Protein AF-A0A915KLM5-F1 (afdb_monomer)

Secondary structure (DSSP, 8-state):
----TT------------TT-GGGGS-----TTPPPPPPGGGEEEEEE-S---HHHHHHHHHHHHHHHHHSS-EEEE-----GGGGG--SSS-PPPEEEE---SS--EE-SS--SSS-EEEE--TTT--SHHHHHHHHHHHTT---GGGSTTGGGT--

Solvent-accessible surface area (backbone atoms only — not comparable to full-atom values): 9909 Å² total; per-residue (Å²): 138,77,84,74,91,73,81,69,74,72,86,76,77,79,76,84,82,61,100,77,57,81,78,74,68,62,76,83,67,75,60,86,93,61,81,48,42,68,50,67,91,38,46,42,41,29,35,70,80,52,95,68,57,66,66,40,56,53,29,49,51,51,41,50,48,54,42,45,74,76,44,81,45,43,81,40,85,42,77,86,67,73,72,75,65,78,70,58,86,66,97,77,63,83,79,42,37,40,34,34,61,85,37,93,87,50,69,50,47,34,57,12,44,49,89,84,65,76,28,42,37,28,45,29,52,93,85,43,42,49,51,68,51,46,42,52,44,50,40,17,40,65,34,47,74,64,75,83,71,43,95,67,32,79,82,80,54,133

Foldseek 3Di:
DDDDPPPPDDPPPDDPPDPPDPVVPPPPPDPPPDQADAFPQLEAEEEEPDDDPPLLVVLLVVLQVVCVVPHVHHYHYDYDDPDCSVPPPPPPDQAHEYEEQPDQPDWDFAQHGDPPDHGYTHDDCVVQRHNVSSNVRVNSHRRDDDPCVDPCNVVPDD

Radius of gyration: 18.43 Å; Cα contacts (8 Å, |Δi|>4): 191; chains: 1; bounding box: 35×61×53 Å

InterPro domains:
  IPR001506 Peptidase M12A [PF01400] (34-158)
  IPR001506 Peptidase M12A [PR00480] (60-78)
  IPR001506 Peptidase M12A [PR00480] (128-146)
  IPR001506 Peptidase M12A [PR00480] (147-158)
  IPR001506 Peptidase M12A [PS51864] (33-158)
  IPR006026 Peptidase, metallopeptidase [SM00235] (35-158)
  IPR024079 Metallopeptidase, catalytic domain superfamily [G3DSA:3.40.390.10] (31-158)

pLDDT: mean 76.44, std 24.42, range [31.16, 98.62]

Sequence (158 aa):
MTEDPNEKLSPTTRVFKKATDPLIFQDHYSKPNKRADPWPANLIPFSILDDFPEKFKQNLSKCFQVFEEKTCVRFRYMPDLEGEDLEIATDNIIKPLIITRRRPFNNYASIGYDHQGGNWLEINEKVCIDEKCIMHMLMHTLGFDHEHVRPDRDKYIN

Structure (mmCIF, N/CA/C/O backbone):
data_AF-A0A915KLM5-F1
#
_entry.id   AF-A0A915KLM5-F1
#
loop_
_atom_site.group_PDB
_atom_site.id
_atom_site.type_symbol
_atom_site.label_atom_id
_atom_site.label_alt_id
_atom_site.label_comp_id
_atom_site.label_asym_id
_atom_site.label_entity_id
_atom_site.label_seq_id
_atom_site.pdbx_PDB_ins_code
_atom_site.Cartn_x
_atom_site.Cartn_y
_atom_site.Cartn_z
_atom_site.occupancy
_atom_site.B_iso_or_equiv
_atom_site.auth_seq_id
_atom_site.auth_comp_id
_atom_site.auth_asym_id
_atom_site.auth_atom_id
_atom_site.pdbx_PDB_model_num
ATOM 1 N N . MET A 1 1 ? 11.587 -45.389 31.857 1.00 38.47 1 MET A N 1
ATOM 2 C CA . MET A 1 1 ? 10.112 -45.493 31.902 1.00 38.47 1 MET A CA 1
ATOM 3 C C . MET A 1 1 ? 9.671 -44.716 33.128 1.00 38.47 1 MET A C 1
ATOM 5 O O . MET A 1 1 ? 10.054 -45.116 34.212 1.00 38.47 1 MET A O 1
ATOM 9 N N . THR A 1 2 ? 9.007 -43.574 33.029 1.00 34.72 2 THR A N 1
ATOM 10 C CA . THR A 1 2 ? 8.203 -43.031 31.924 1.00 34.72 2 THR A CA 1
ATOM 11 C C . THR A 1 2 ? 8.295 -41.505 31.949 1.00 34.72 2 THR A C 1
ATOM 13 O O . THR A 1 2 ? 7.942 -40.901 32.957 1.00 34.72 2 THR A O 1
ATOM 16 N N . GLU A 1 3 ? 8.774 -40.900 30.863 1.00 33.66 3 GLU A N 1
ATOM 17 C CA . GLU A 1 3 ? 8.487 -39.491 30.581 1.00 33.66 3 GLU A CA 1
ATOM 18 C C . GLU A 1 3 ? 6.990 -39.380 30.260 1.00 33.66 3 GLU A C 1
ATOM 20 O O . GLU A 1 3 ? 6.439 -40.232 29.556 1.00 33.66 3 GLU A O 1
ATOM 25 N N . ASP A 1 4 ? 6.332 -38.387 30.851 1.00 34.22 4 ASP A N 1
ATOM 26 C CA . ASP A 1 4 ? 4.918 -38.087 30.638 1.00 34.22 4 ASP A CA 1
ATOM 27 C C . ASP A 1 4 ? 4.722 -37.530 29.210 1.00 34.22 4 ASP A C 1
ATOM 29 O O . ASP A 1 4 ? 5.305 -36.495 28.881 1.00 34.22 4 ASP A O 1
ATOM 33 N N . PRO A 1 5 ? 3.929 -38.175 28.331 1.00 32.81 5 PRO A N 1
ATOM 34 C CA . PRO A 1 5 ? 3.763 -37.738 26.944 1.00 32.81 5 PRO A CA 1
ATOM 35 C C . PRO A 1 5 ? 2.915 -36.469 26.758 1.00 32.81 5 PRO A C 1
ATOM 37 O O . PRO A 1 5 ? 2.689 -36.071 25.612 1.00 32.81 5 PRO A O 1
ATOM 40 N N . ASN A 1 6 ? 2.402 -35.854 27.831 1.00 35.75 6 ASN A N 1
ATOM 41 C CA . ASN A 1 6 ? 1.427 -34.763 27.739 1.00 35.75 6 ASN A CA 1
ATOM 42 C C . ASN A 1 6 ? 1.928 -33.374 28.154 1.00 35.75 6 ASN A C 1
ATOM 44 O O . ASN A 1 6 ? 1.123 -32.445 28.209 1.00 35.75 6 ASN A O 1
ATOM 48 N N . GLU A 1 7 ? 3.236 -33.152 28.295 1.00 33.09 7 GLU A N 1
ATOM 49 C CA . GLU A 1 7 ? 3.792 -31.788 28.335 1.00 33.09 7 GLU A CA 1
ATOM 50 C C . GLU A 1 7 ? 3.879 -31.179 26.917 1.00 33.09 7 GLU A C 1
ATOM 52 O O . GLU A 1 7 ? 4.901 -30.666 26.461 1.00 33.09 7 GLU A O 1
ATOM 57 N N . LYS A 1 8 ? 2.773 -31.242 26.164 1.00 31.86 8 LYS A N 1
ATOM 58 C CA . LYS A 1 8 ? 2.577 -30.384 24.996 1.00 31.86 8 LYS A CA 1
ATOM 59 C C . LYS A 1 8 ? 2.203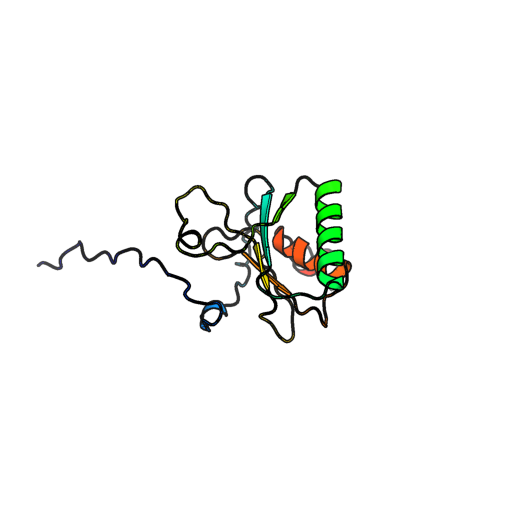 -29.007 25.516 1.00 31.86 8 LYS A C 1
ATOM 61 O O . LYS A 1 8 ? 1.038 -28.725 25.784 1.00 31.86 8 LYS A O 1
ATOM 66 N N . LEU A 1 9 ? 3.247 -28.195 25.668 1.00 31.56 9 LEU A N 1
ATOM 67 C CA . LEU A 1 9 ? 3.227 -26.738 25.719 1.00 31.56 9 LEU A CA 1
ATOM 68 C C . LEU A 1 9 ? 1.963 -26.186 25.051 1.00 31.56 9 LEU A C 1
ATOM 70 O O . LEU A 1 9 ? 1.728 -26.381 23.855 1.00 31.56 9 LEU A O 1
ATOM 74 N N . SER A 1 10 ? 1.151 -25.524 25.870 1.00 31.16 10 SER A N 1
ATOM 75 C CA . SER A 1 10 ? -0.006 -24.750 25.449 1.00 31.16 10 SER A CA 1
ATOM 76 C C . SER A 1 10 ? 0.373 -23.812 24.296 1.00 31.16 10 SER A C 1
ATOM 78 O O . SER A 1 10 ? 1.505 -23.312 24.256 1.00 31.16 10 SER A O 1
ATOM 80 N N . PRO A 1 11 ? -0.543 -23.538 23.347 1.00 33.81 11 PRO A N 1
ATOM 81 C CA . PRO A 1 11 ? -0.302 -22.497 22.369 1.00 33.81 11 PRO A CA 1
ATOM 82 C C . PRO A 1 11 ? -0.235 -21.197 23.161 1.00 33.81 11 PRO A C 1
ATOM 84 O O . PRO A 1 11 ? -1.231 -20.715 23.693 1.00 33.81 11 PRO A O 1
ATOM 87 N N . THR A 1 12 ? 0.976 -20.682 23.327 1.00 31.31 12 THR A N 1
ATOM 88 C CA . THR A 1 12 ? 1.208 -19.390 23.950 1.00 31.31 12 THR A CA 1
ATOM 89 C C . THR A 1 12 ? 0.617 -18.356 23.009 1.00 31.31 12 THR A C 1
ATOM 91 O O . THR A 1 12 ? 1.237 -17.960 22.023 1.00 31.31 12 THR A O 1
ATOM 94 N N . THR A 1 13 ? -0.619 -17.954 23.295 1.00 31.52 13 THR A N 1
ATOM 95 C CA . THR A 1 13 ? -1.246 -16.774 22.719 1.00 31.52 13 THR A CA 1
ATOM 96 C C . THR A 1 13 ? -0.297 -15.603 22.945 1.00 31.52 13 THR A C 1
ATOM 98 O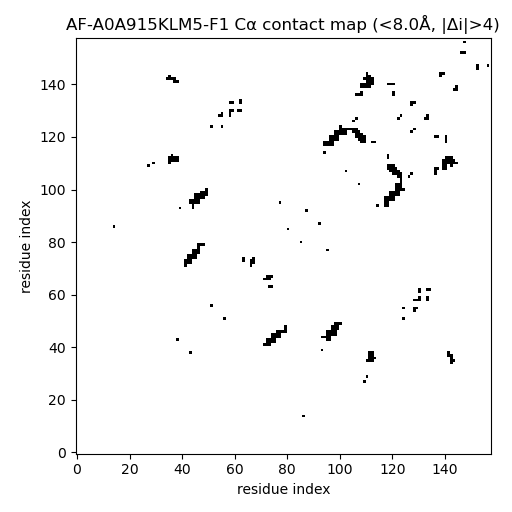 O . THR A 1 13 ? -0.085 -15.151 24.073 1.00 31.52 13 THR A O 1
ATOM 101 N N . ARG A 1 14 ? 0.376 -15.166 21.877 1.00 35.16 14 ARG A N 1
ATOM 102 C CA . ARG A 1 14 ? 1.249 -13.994 21.922 1.00 35.16 14 ARG A CA 1
ATOM 103 C C . ARG A 1 14 ? 0.363 -12.762 21.952 1.00 35.16 14 ARG A C 1
ATOM 105 O O . ARG A 1 14 ? -0.098 -12.291 20.919 1.00 35.16 14 ARG A O 1
ATOM 112 N N . VAL A 1 15 ? 0.162 -12.230 23.149 1.00 32.91 15 VAL A N 1
ATOM 113 C CA . VAL A 1 15 ? -0.433 -10.909 23.324 1.00 32.91 15 VAL A CA 1
ATOM 114 C C . VAL A 1 15 ? 0.597 -9.871 22.874 1.00 32.91 15 VAL A C 1
ATOM 116 O O . VAL A 1 15 ? 1.601 -9.651 23.555 1.00 32.91 15 VAL A O 1
ATOM 119 N N . PHE A 1 16 ? 0.368 -9.224 21.729 1.00 36.12 16 PHE A N 1
ATOM 120 C CA . PHE A 1 16 ? 1.202 -8.118 21.252 1.00 36.12 16 PHE A CA 1
ATOM 121 C C . PHE A 1 16 ? 0.913 -6.857 22.077 1.00 36.12 16 PHE A C 1
ATOM 123 O O . PHE A 1 16 ? 0.198 -5.947 21.661 1.00 36.12 16 PHE A O 1
ATOM 130 N N . LYS A 1 17 ? 1.466 -6.798 23.292 1.00 31.75 17 LYS A N 1
ATOM 131 C CA . LYS A 1 17 ? 1.411 -5.598 24.130 1.00 31.75 17 LYS A CA 1
ATOM 132 C C . LYS A 1 17 ? 2.426 -4.581 23.609 1.00 31.75 17 LYS A C 1
ATOM 134 O O . LYS A 1 17 ? 3.576 -4.571 24.028 1.00 31.75 17 LYS A O 1
ATOM 139 N N . LYS A 1 18 ? 1.925 -3.684 22.756 1.00 35.09 18 LYS A N 1
ATOM 140 C CA . LYS A 1 18 ? 2.566 -2.475 22.209 1.00 35.09 18 LYS A CA 1
ATOM 141 C C . LYS A 1 18 ? 3.534 -2.690 21.040 1.00 35.09 18 LYS A C 1
ATOM 143 O O . LYS A 1 18 ? 4.385 -3.567 21.023 1.00 35.09 18 LYS A O 1
ATOM 148 N N . ALA A 1 19 ? 3.418 -1.756 20.099 1.00 42.88 19 ALA A N 1
ATOM 149 C CA . ALA A 1 19 ? 4.196 -1.518 18.883 1.00 42.88 19 ALA A CA 1
ATOM 150 C C . ALA A 1 19 ? 5.732 -1.432 19.027 1.00 42.88 19 ALA A C 1
ATOM 152 O O . ALA A 1 19 ? 6.416 -1.162 18.044 1.00 42.88 19 ALA A O 1
ATOM 153 N N . THR A 1 20 ? 6.268 -1.588 20.236 1.00 39.38 20 THR A N 1
ATOM 154 C CA . THR A 1 20 ? 7.658 -1.282 20.595 1.00 39.38 20 THR A CA 1
ATOM 155 C C . THR A 1 20 ? 8.525 -2.525 20.787 1.00 39.38 20 THR A C 1
ATOM 157 O O . THR A 1 20 ? 9.644 -2.393 21.270 1.00 39.38 20 THR A O 1
ATOM 160 N N . ASP A 1 21 ? 8.029 -3.723 20.465 1.00 35.41 21 ASP A N 1
ATOM 161 C CA . ASP A 1 21 ? 8.809 -4.955 20.611 1.00 35.41 21 ASP A CA 1
ATOM 162 C C . ASP A 1 21 ? 9.885 -5.060 19.503 1.00 35.41 21 ASP A C 1
ATOM 164 O O . ASP A 1 21 ? 9.539 -5.158 18.318 1.00 35.41 21 ASP A O 1
ATOM 168 N N . PRO A 1 22 ? 11.188 -5.054 19.852 1.00 37.59 22 PRO A N 1
ATOM 169 C CA . PRO A 1 22 ? 12.288 -5.167 18.895 1.00 37.59 22 PRO A CA 1
ATOM 170 C C . PRO A 1 22 ? 12.353 -6.525 18.168 1.00 37.59 22 PRO A C 1
ATOM 172 O O . PRO A 1 22 ? 13.186 -6.701 17.281 1.00 37.59 22 PRO A O 1
ATOM 175 N N . LEU A 1 23 ? 11.478 -7.484 18.484 1.00 39.66 23 LEU A N 1
ATOM 176 C CA . LEU A 1 23 ? 11.382 -8.767 17.779 1.00 39.66 23 LEU A CA 1
ATOM 177 C C . LEU A 1 23 ? 10.449 -8.754 16.550 1.00 39.66 23 LEU A C 1
ATOM 179 O O . LEU A 1 23 ? 10.388 -9.757 15.843 1.00 39.66 23 LEU A O 1
ATOM 183 N N . ILE A 1 24 ? 9.778 -7.635 16.236 1.00 44.56 24 ILE A N 1
ATOM 184 C CA . ILE A 1 24 ? 9.029 -7.459 14.965 1.00 44.56 24 ILE A CA 1
ATOM 185 C C . ILE A 1 24 ? 9.987 -7.202 13.775 1.00 44.56 24 ILE A C 1
ATOM 187 O O . ILE A 1 24 ? 9.584 -7.228 12.619 1.00 44.56 24 ILE A O 1
ATOM 191 N N . PHE A 1 25 ? 11.286 -7.012 14.035 1.00 39.56 25 PHE A N 1
ATOM 192 C CA . PHE A 1 25 ? 12.312 -6.737 13.021 1.00 39.56 25 PHE A CA 1
ATOM 193 C C . PHE A 1 25 ? 12.952 -7.985 12.400 1.00 39.56 25 PHE A C 1
ATOM 195 O O . PHE A 1 25 ? 14.022 -7.884 11.800 1.00 39.56 25 PHE A O 1
ATOM 202 N N . GLN A 1 26 ? 12.332 -9.165 12.507 1.00 38.28 26 GLN A N 1
ATOM 203 C CA . GLN A 1 26 ? 12.674 -10.199 11.536 1.00 38.28 26 GLN A CA 1
ATOM 204 C C . GLN A 1 26 ? 12.143 -9.721 10.196 1.00 38.28 26 GLN A C 1
ATOM 206 O O . GLN A 1 26 ? 10.936 -9.718 9.975 1.00 38.28 26 GLN A O 1
ATOM 211 N N . ASP A 1 27 ? 13.062 -9.266 9.343 1.00 39.66 27 ASP A N 1
ATOM 212 C CA . ASP A 1 27 ? 12.818 -9.070 7.927 1.00 39.66 27 ASP A CA 1
ATOM 213 C C . ASP A 1 27 ? 11.931 -10.224 7.457 1.00 39.66 27 ASP A C 1
ATOM 215 O O . ASP A 1 27 ? 12.355 -11.385 7.432 1.00 39.66 27 ASP A O 1
ATOM 219 N N . HIS A 1 28 ? 10.674 -9.917 7.140 1.00 45.28 28 HIS A N 1
ATOM 220 C CA . HIS A 1 28 ? 9.790 -10.842 6.455 1.00 45.28 28 HIS A CA 1
ATOM 221 C C . HIS A 1 28 ? 10.312 -10.940 5.019 1.00 45.28 28 HIS A C 1
ATOM 223 O O . HIS A 1 28 ? 9.691 -10.461 4.074 1.00 45.28 28 HIS A O 1
ATOM 229 N N . TYR A 1 29 ? 11.515 -11.501 4.864 1.00 43.06 29 TYR A N 1
ATOM 230 C CA . TYR A 1 29 ? 12.055 -11.889 3.582 1.00 43.06 29 TYR A CA 1
ATOM 231 C C . TYR A 1 29 ? 11.009 -12.800 2.963 1.00 43.06 29 TYR A C 1
ATOM 233 O O . TYR A 1 29 ? 10.647 -13.841 3.526 1.00 43.06 29 TYR A O 1
ATOM 241 N N . SER A 1 30 ? 10.499 -12.364 1.816 1.00 44.72 30 SER A N 1
ATOM 242 C CA . SER A 1 30 ? 9.737 -13.184 0.895 1.00 44.72 30 SER A CA 1
ATOM 243 C C . SER A 1 30 ? 10.412 -14.549 0.840 1.00 44.72 30 SER A C 1
ATOM 245 O O . SER A 1 30 ? 11.591 -14.660 0.499 1.00 44.72 30 SER A O 1
ATOM 247 N N . LYS A 1 31 ? 9.694 -15.603 1.249 1.00 46.66 31 LYS A N 1
ATOM 248 C CA . LYS A 1 31 ? 10.204 -16.967 1.107 1.00 46.66 31 LYS A CA 1
ATOM 249 C C . LYS A 1 31 ? 10.502 -17.154 -0.383 1.00 46.66 31 LYS A C 1
ATOM 251 O O . LYS A 1 31 ? 9.551 -17.072 -1.169 1.00 46.66 31 LYS A O 1
ATOM 256 N N . PRO A 1 32 ? 11.766 -17.364 -0.795 1.00 45.47 32 PRO A N 1
ATOM 257 C CA . PRO A 1 32 ? 12.080 -17.477 -2.207 1.00 45.47 32 PRO A CA 1
ATOM 258 C C . PRO A 1 32 ? 11.228 -18.604 -2.799 1.00 45.47 32 PRO A C 1
ATOM 260 O O . PRO A 1 32 ? 11.158 -19.700 -2.242 1.00 45.47 32 PRO A O 1
ATOM 263 N N . ASN A 1 33 ? 10.546 -18.300 -3.905 1.00 51.19 33 ASN A N 1
ATOM 264 C CA . ASN A 1 33 ? 9.685 -19.203 -4.677 1.00 51.19 33 ASN A CA 1
ATOM 265 C C . ASN A 1 33 ? 8.291 -19.535 -4.113 1.00 51.19 33 ASN A C 1
ATOM 267 O O . ASN A 1 33 ? 7.643 -20.435 -4.651 1.00 51.19 33 ASN A O 1
ATOM 271 N N . LYS A 1 34 ? 7.767 -18.818 -3.107 1.00 63.25 34 LYS A N 1
ATOM 272 C CA . LYS A 1 34 ? 6.333 -18.915 -2.774 1.00 63.25 34 LYS A CA 1
ATOM 273 C C . LYS A 1 34 ? 5.581 -17.694 -3.307 1.00 63.25 34 LYS A C 1
ATOM 275 O O . LYS A 1 34 ? 5.907 -16.564 -2.962 1.00 63.25 34 LYS A O 1
ATOM 280 N N . ARG A 1 35 ? 4.556 -17.931 -4.134 1.00 73.06 35 ARG A N 1
ATOM 281 C CA . ARG A 1 35 ? 3.587 -16.895 -4.519 1.00 73.06 35 ARG A CA 1
ATOM 282 C C . ARG A 1 35 ? 2.942 -16.334 -3.250 1.00 73.06 35 ARG A C 1
ATOM 284 O O . ARG A 1 35 ? 2.554 -17.113 -2.379 1.00 73.06 35 ARG A O 1
ATOM 291 N N . ALA A 1 36 ? 2.846 -15.012 -3.163 1.00 85.00 36 ALA A N 1
ATOM 292 C CA . ALA A 1 36 ? 2.140 -14.351 -2.077 1.00 85.00 36 ALA A CA 1
ATOM 293 C C . ALA A 1 36 ? 0.670 -14.790 -2.042 1.00 85.00 36 ALA A C 1
ATOM 295 O O . ALA A 1 36 ? 0.040 -14.955 -3.094 1.00 85.00 36 ALA A O 1
ATOM 296 N N . ASP A 1 37 ? 0.141 -15.000 -0.839 1.00 90.69 37 ASP A N 1
ATOM 297 C CA . ASP A 1 37 ? -1.252 -15.393 -0.668 1.00 90.69 37 ASP A CA 1
ATOM 298 C C . ASP A 1 37 ? -2.151 -14.157 -0.914 1.00 90.69 37 ASP A C 1
ATOM 300 O O . ASP A 1 37 ? -1.820 -13.049 -0.477 1.00 90.69 37 ASP A O 1
ATOM 304 N N . PRO A 1 38 ? -3.253 -14.286 -1.676 1.00 92.44 38 PRO A N 1
ATOM 305 C CA . PRO A 1 38 ? -4.139 -13.164 -1.962 1.00 92.44 38 PRO A CA 1
ATOM 306 C C . PRO A 1 38 ? -4.986 -12.788 -0.740 1.00 92.44 38 PRO A C 1
ATOM 308 O O . PRO A 1 38 ? -5.306 -13.630 0.099 1.00 92.44 38 PRO A O 1
ATOM 311 N N . TRP A 1 39 ? -5.426 -11.531 -0.685 1.00 93.62 39 TRP A N 1
ATOM 312 C CA . TRP A 1 39 ? -6.352 -11.066 0.348 1.00 93.62 39 TRP A CA 1
ATOM 313 C C . TRP A 1 39 ? -7.717 -11.765 0.243 1.00 93.62 39 TRP A C 1
ATOM 315 O O . TRP A 1 39 ? -8.307 -11.786 -0.847 1.00 93.62 39 TRP A O 1
ATOM 325 N N . PRO A 1 40 ? -8.261 -12.310 1.350 1.00 90.50 40 PRO A N 1
ATOM 326 C CA . PRO A 1 40 ? -9.565 -12.960 1.336 1.00 90.50 40 PRO A CA 1
ATOM 327 C C . PRO A 1 40 ? -10.669 -12.020 0.835 1.00 90.50 40 PRO A C 1
ATOM 329 O O . PRO A 1 40 ? -10.731 -10.850 1.207 1.00 90.50 40 PRO A O 1
ATOM 332 N N . ALA A 1 41 ? -11.544 -12.539 -0.033 1.00 89.25 41 ALA A N 1
ATOM 333 C CA . ALA A 1 41 ? -12.656 -11.798 -0.640 1.00 89.25 41 ALA A CA 1
ATOM 334 C C . ALA A 1 41 ? -12.260 -10.494 -1.373 1.00 89.25 41 ALA A C 1
ATOM 336 O O . ALA A 1 41 ? -13.112 -9.632 -1.589 1.00 89.25 41 ALA A O 1
ATOM 337 N N . ASN A 1 42 ? -10.987 -10.345 -1.768 1.00 93.25 42 ASN A N 1
ATOM 338 C CA . ASN A 1 42 ? -10.425 -9.110 -2.330 1.00 93.25 42 ASN A CA 1
ATOM 339 C C . ASN A 1 42 ? -10.615 -7.886 -1.411 1.00 93.25 42 ASN A C 1
ATOM 341 O O . ASN A 1 42 ? -10.640 -6.748 -1.882 1.00 93.25 42 ASN A O 1
ATOM 345 N N . LEU A 1 43 ? -10.778 -8.119 -0.107 1.00 92.44 43 LEU A N 1
ATOM 346 C CA . LEU A 1 43 ? -11.034 -7.095 0.892 1.00 92.44 43 LEU A CA 1
ATOM 347 C C . LEU A 1 43 ? -9.770 -6.847 1.712 1.00 92.44 43 LEU A C 1
ATOM 349 O O . LEU A 1 43 ? -9.180 -7.776 2.255 1.00 92.44 43 LEU A O 1
ATOM 353 N N . ILE A 1 44 ? -9.410 -5.574 1.843 1.00 95.00 44 ILE A N 1
ATOM 354 C CA . ILE A 1 44 ? -8.305 -5.099 2.671 1.00 95.00 44 ILE A CA 1
ATOM 355 C C . ILE A 1 44 ? -8.899 -4.204 3.758 1.00 95.00 44 ILE A C 1
ATOM 357 O O . ILE A 1 44 ? -9.098 -3.001 3.543 1.00 95.00 44 ILE A O 1
ATOM 361 N N . PRO A 1 45 ? -9.229 -4.774 4.926 1.00 93.00 45 PRO A N 1
ATOM 362 C CA . PRO A 1 45 ? -9.478 -3.977 6.112 1.00 93.00 45 PRO A CA 1
ATOM 363 C C . PRO A 1 45 ? -8.182 -3.250 6.489 1.00 93.00 45 PRO A C 1
ATOM 365 O O . PRO A 1 45 ? -7.117 -3.863 6.442 1.00 93.00 45 PRO A O 1
ATOM 368 N N . PHE A 1 46 ? -8.233 -1.968 6.845 1.00 93.44 46 PHE A N 1
ATOM 369 C CA . PHE A 1 46 ? -7.030 -1.219 7.213 1.00 93.44 46 PHE A CA 1
ATOM 370 C C . PHE A 1 46 ? -7.247 -0.271 8.390 1.00 93.44 46 PHE A C 1
ATOM 372 O O . P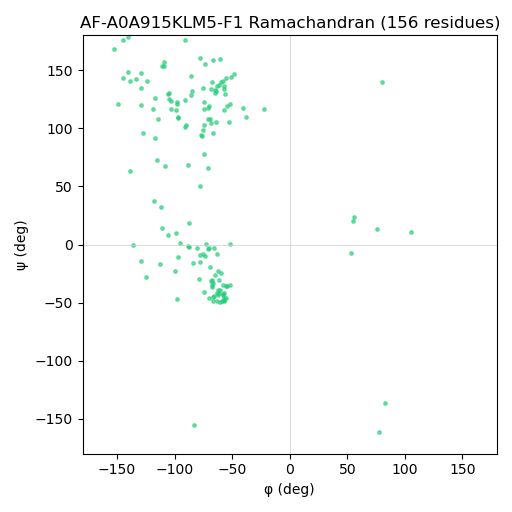HE A 1 46 ? -8.315 0.322 8.524 1.00 93.44 46 PHE A O 1
ATOM 379 N N . SER A 1 47 ? -6.193 -0.070 9.175 1.00 90.88 47 SER A N 1
ATOM 380 C CA . SER A 1 47 ? -6.136 0.900 10.275 1.00 90.88 47 SER A CA 1
ATOM 381 C C . SER A 1 47 ? -4.878 1.757 10.137 1.00 90.88 47 SER A C 1
ATOM 383 O O . SER A 1 47 ? -3.856 1.289 9.629 1.00 90.88 47 SER A O 1
ATOM 385 N N . ILE A 1 48 ? -4.942 3.019 10.563 1.00 90.69 48 ILE A N 1
ATOM 386 C CA . ILE A 1 48 ? -3.817 3.961 10.507 1.00 90.69 48 ILE A CA 1
ATOM 387 C C . ILE A 1 48 ? -3.422 4.294 11.944 1.00 90.69 48 ILE A C 1
ATOM 389 O O . ILE A 1 48 ? -4.158 5.007 12.614 1.00 90.69 48 ILE A O 1
ATOM 393 N N . LEU A 1 49 ? -2.274 3.791 12.405 1.00 88.19 49 LEU A N 1
ATOM 394 C CA . LEU A 1 49 ? -1.863 3.935 13.811 1.00 88.19 49 LEU A CA 1
ATOM 395 C C . LEU A 1 49 ? -1.276 5.303 14.149 1.00 88.19 49 LEU A C 1
ATOM 397 O O . LEU A 1 49 ? -1.326 5.732 15.297 1.00 88.19 49 LEU A O 1
ATOM 401 N N . ASP A 1 50 ? -0.654 5.954 13.172 1.00 88.50 50 ASP A N 1
ATOM 402 C CA . ASP A 1 50 ? 0.047 7.214 13.389 1.00 88.50 50 ASP A CA 1
ATOM 403 C C . ASP A 1 50 ? -0.700 8.374 12.749 1.00 88.50 50 ASP A C 1
ATOM 405 O O . ASP A 1 50 ? -1.372 8.228 11.725 1.00 88.50 50 ASP A O 1
ATOM 409 N N . ASP A 1 51 ? -0.507 9.573 13.289 1.00 90.38 51 ASP A N 1
ATOM 410 C CA . ASP A 1 51 ? -1.032 10.762 12.639 1.00 90.38 51 ASP A CA 1
ATOM 411 C C . ASP A 1 51 ? -0.191 11.128 11.408 1.00 90.38 51 ASP A C 1
ATOM 413 O O . ASP A 1 51 ? 0.920 11.657 11.504 1.00 90.38 51 ASP A O 1
ATOM 417 N N . PHE A 1 52 ? -0.725 10.813 10.226 1.00 92.81 52 PHE A N 1
ATOM 418 C CA . PHE A 1 52 ? -0.149 11.225 8.950 1.00 92.81 52 PHE A CA 1
ATOM 419 C C . PHE A 1 52 ? -0.603 12.627 8.511 1.00 92.81 52 PHE A C 1
ATOM 421 O O . PHE A 1 52 ? -1.776 12.963 8.683 1.00 92.81 52 PHE A O 1
ATOM 428 N N . PRO A 1 53 ? 0.265 13.421 7.843 1.00 94.69 53 PRO A N 1
ATOM 429 C CA . PRO A 1 53 ? -0.128 14.654 7.191 1.00 94.69 53 PRO A CA 1
ATOM 430 C C . PRO A 1 53 ? -1.322 14.443 6.278 1.00 94.69 53 PRO A C 1
ATOM 432 O O . PRO A 1 53 ? -1.413 13.449 5.555 1.00 94.69 53 PRO A O 1
ATOM 435 N N . GLU A 1 54 ? -2.183 15.449 6.235 1.00 95.88 54 GLU A N 1
ATOM 436 C CA . GLU A 1 54 ? -3.391 15.426 5.418 1.00 95.88 54 GLU A CA 1
ATOM 437 C C . GLU A 1 54 ? -3.087 15.137 3.942 1.00 95.88 54 GLU A C 1
ATOM 439 O O . GLU A 1 54 ? -3.783 14.371 3.283 1.00 95.88 54 GLU A O 1
ATOM 444 N N . LYS A 1 55 ? -1.960 15.651 3.436 1.00 96.38 55 LYS A N 1
ATOM 445 C CA . LYS A 1 55 ? -1.508 15.375 2.070 1.00 96.38 55 LYS A CA 1
ATOM 446 C C . LYS A 1 55 ? -1.259 13.883 1.807 1.00 96.38 55 LYS A C 1
ATOM 448 O O . LYS A 1 55 ? -1.595 13.400 0.727 1.00 96.38 55 LYS A O 1
ATOM 453 N N . PHE A 1 56 ? -0.698 13.156 2.775 1.00 96.00 56 PHE A N 1
ATOM 454 C CA . PHE A 1 56 ? -0.531 11.707 2.673 1.00 96.00 56 PHE A CA 1
ATOM 455 C C . PHE A 1 56 ? -1.893 11.008 2.680 1.00 96.00 56 PHE A C 1
ATOM 457 O O . PHE A 1 56 ? -2.160 10.213 1.785 1.00 96.00 56 PHE A O 1
ATOM 464 N N . LYS A 1 57 ? -2.779 11.349 3.628 1.00 95.94 57 LYS A N 1
ATOM 465 C CA . LYS A 1 57 ? -4.129 10.761 3.739 1.00 95.94 57 LYS A CA 1
ATOM 466 C C . LYS A 1 57 ? -4.939 10.956 2.447 1.00 95.94 57 LYS A C 1
ATOM 468 O O . LYS A 1 57 ? -5.560 10.015 1.955 1.00 95.94 57 LYS A O 1
ATOM 473 N N . GLN A 1 58 ? -4.854 12.139 1.837 1.00 98.06 58 GLN A N 1
ATOM 474 C CA . GLN A 1 58 ? -5.471 12.441 0.542 1.00 98.06 58 GLN A CA 1
ATOM 475 C C . GLN A 1 58 ? -4.905 11.585 -0.594 1.00 98.06 58 GLN A C 1
ATOM 477 O O . GLN A 1 58 ? -5.666 11.011 -1.370 1.00 98.06 58 GLN A O 1
ATOM 482 N N . ASN A 1 59 ? -3.578 11.490 -0.707 1.00 98.31 59 ASN A N 1
ATOM 483 C CA . ASN A 1 59 ? -2.946 10.699 -1.761 1.00 98.31 59 ASN A CA 1
ATOM 484 C C . ASN A 1 59 ? -3.206 9.191 -1.573 1.00 98.31 59 ASN A C 1
ATOM 486 O O . ASN A 1 59 ? -3.442 8.492 -2.556 1.00 98.31 59 ASN A O 1
ATOM 490 N N . LEU A 1 60 ? -3.243 8.704 -0.329 1.00 98.00 60 LEU A N 1
ATOM 491 C CA . LEU A 1 60 ? -3.629 7.333 0.007 1.00 98.00 60 LEU A CA 1
ATOM 492 C C . LEU A 1 60 ? -5.065 7.033 -0.435 1.00 98.00 60 LEU A C 1
ATOM 494 O O . LEU A 1 60 ? -5.294 6.054 -1.141 1.00 98.00 60 LEU A O 1
ATOM 498 N N . SER A 1 61 ? -6.011 7.914 -0.096 1.00 98.19 61 SER A N 1
ATOM 499 C CA . SER A 1 61 ? -7.414 7.793 -0.508 1.00 98.19 61 SER A CA 1
ATOM 500 C C . SER A 1 61 ? -7.567 7.738 -2.034 1.00 98.19 61 SER A C 1
ATOM 502 O O . SER A 1 61 ? -8.261 6.869 -2.559 1.00 98.19 61 SER A O 1
ATOM 504 N N . LYS A 1 62 ? -6.841 8.586 -2.773 1.00 98.56 62 LYS A N 1
ATOM 505 C CA . LYS A 1 62 ? -6.820 8.529 -4.245 1.00 98.56 62 LYS A CA 1
ATOM 506 C C . LYS A 1 62 ? -6.273 7.208 -4.780 1.00 98.56 62 LYS A C 1
ATOM 508 O O . LYS A 1 62 ? -6.818 6.667 -5.736 1.00 98.56 62 LYS A O 1
ATOM 513 N N . CYS A 1 63 ? -5.207 6.674 -4.183 1.00 98.56 63 CYS A N 1
ATOM 514 C CA . CYS A 1 63 ? -4.662 5.384 -4.605 1.00 98.56 63 CYS A CA 1
ATOM 515 C C . CYS A 1 63 ? -5.676 4.256 -4.378 1.00 98.56 63 CYS A C 1
ATOM 517 O O . CYS A 1 63 ? -5.862 3.428 -5.268 1.00 98.56 63 CYS A O 1
ATOM 519 N N . PHE A 1 64 ? -6.379 4.258 -3.239 1.00 98.56 64 PHE A N 1
ATOM 520 C CA . PHE A 1 64 ? -7.480 3.322 -3.000 1.00 98.56 64 PHE A CA 1
ATOM 521 C C . PHE A 1 64 ? -8.554 3.436 -4.080 1.00 98.56 64 PHE A C 1
ATOM 523 O O . PHE A 1 64 ? -8.903 2.419 -4.671 1.00 98.56 64 PHE A O 1
ATOM 530 N N . GLN A 1 65 ? -9.007 4.649 -4.409 1.00 98.62 65 GLN A N 1
ATOM 531 C CA . GLN A 1 65 ? -9.998 4.868 -5.472 1.00 98.62 65 GLN A CA 1
ATOM 532 C C . GLN A 1 65 ? -9.547 4.275 -6.809 1.00 98.62 65 GLN A C 1
ATOM 534 O O . GLN A 1 65 ? -10.299 3.533 -7.433 1.00 98.62 65 GLN A O 1
ATOM 539 N N . VAL A 1 66 ? -8.296 4.509 -7.217 1.00 98.56 66 VAL A N 1
ATOM 540 C CA . VAL A 1 66 ? -7.754 3.951 -8.467 1.00 98.56 66 VAL A CA 1
ATOM 541 C C . VAL A 1 66 ? -7.821 2.420 -8.481 1.00 98.56 66 VAL A C 1
ATOM 543 O O . VAL A 1 66 ? -8.195 1.839 -9.502 1.00 98.56 66 VAL A O 1
ATOM 546 N N . PHE A 1 67 ? -7.480 1.753 -7.375 1.00 98.62 67 PHE A N 1
ATOM 547 C CA . PHE A 1 67 ? -7.617 0.299 -7.276 1.00 98.62 67 PHE A CA 1
ATOM 548 C C . PHE A 1 67 ? -9.079 -0.147 -7.295 1.00 98.62 67 PHE A C 1
ATOM 550 O O . PHE A 1 67 ? -9.404 -1.098 -8.005 1.00 98.62 67 PHE A O 1
ATOM 557 N N . GLU A 1 68 ? -9.961 0.514 -6.546 1.00 98.38 68 GLU A N 1
ATOM 558 C CA . GLU A 1 68 ? -11.375 0.136 -6.460 1.00 98.38 68 GLU A CA 1
ATOM 559 C C . GLU A 1 68 ? -12.123 0.334 -7.789 1.00 98.38 68 GLU A C 1
ATOM 561 O O . GLU A 1 68 ? -13.003 -0.465 -8.118 1.00 98.38 68 GLU A O 1
ATOM 566 N N . GLU A 1 69 ? -11.744 1.348 -8.572 1.00 98.50 69 GLU A N 1
ATOM 567 C CA . GLU A 1 69 ? -12.295 1.639 -9.901 1.00 98.50 69 GLU A CA 1
ATOM 568 C C . GLU A 1 69 ? -11.797 0.666 -10.972 1.00 98.50 69 GLU A C 1
ATOM 570 O O . GLU A 1 69 ? -12.559 0.254 -11.847 1.00 98.50 69 GLU A O 1
ATOM 575 N N . LYS A 1 70 ? -10.508 0.309 -10.937 1.00 98.38 70 LYS A N 1
ATOM 576 C CA . LYS A 1 70 ? -9.864 -0.470 -12.010 1.00 98.38 70 LYS A CA 1
ATOM 577 C C . LYS A 1 70 ? -9.780 -1.963 -11.723 1.00 98.38 70 LYS A C 1
ATOM 579 O O . LYS A 1 70 ? -9.418 -2.733 -12.611 1.00 98.38 70 LYS A O 1
ATOM 584 N N . THR A 1 71 ? -10.070 -2.381 -10.495 1.00 98.25 71 THR A N 1
ATOM 585 C CA . THR A 1 71 ? -9.931 -3.770 -10.045 1.00 98.25 71 THR A CA 1
ATOM 586 C C . THR A 1 71 ? -11.095 -4.186 -9.137 1.00 98.25 71 THR A C 1
ATOM 588 O O . THR A 1 71 ? -11.989 -3.402 -8.815 1.00 98.25 71 THR A O 1
ATOM 591 N N . CYS A 1 72 ? -11.091 -5.446 -8.698 1.00 97.44 72 CYS A N 1
ATOM 592 C CA . CYS A 1 72 ? -12.044 -5.955 -7.710 1.00 97.44 72 CYS A CA 1
ATOM 593 C C . CYS A 1 72 ? -11.595 -5.768 -6.247 1.00 97.44 72 CYS A C 1
ATOM 595 O O . CYS A 1 72 ? -12.348 -6.129 -5.346 1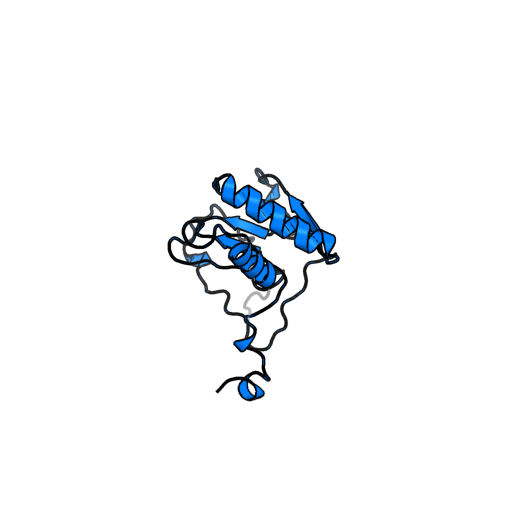.00 97.44 72 CYS A O 1
ATOM 597 N N . VAL A 1 73 ? -10.408 -5.202 -6.000 1.00 97.75 73 VAL A N 1
ATOM 598 C CA . VAL A 1 73 ? -9.888 -4.941 -4.648 1.00 97.75 73 VAL A CA 1
ATOM 599 C C . VAL A 1 73 ? -10.727 -3.869 -3.961 1.00 97.75 73 VAL A C 1
ATOM 601 O O . VAL A 1 73 ? -11.119 -2.896 -4.602 1.00 97.75 73 VAL A O 1
ATOM 604 N N . ARG A 1 74 ? -11.004 -4.032 -2.665 1.00 96.62 74 ARG A N 1
ATOM 605 C CA . ARG A 1 74 ? -11.742 -3.064 -1.841 1.00 96.62 74 ARG A CA 1
ATOM 606 C C . ARG A 1 74 ? -10.982 -2.742 -0.563 1.00 96.62 74 ARG A C 1
ATOM 608 O O . ARG A 1 74 ? -10.536 -3.654 0.126 1.00 96.62 74 ARG A O 1
ATOM 615 N N . PHE A 1 75 ? -10.895 -1.460 -0.220 1.00 96.69 75 PHE A N 1
ATOM 616 C CA . PHE A 1 75 ? -10.265 -0.983 1.012 1.00 96.69 75 PHE A CA 1
ATOM 617 C C . PHE A 1 75 ? -11.340 -0.535 1.996 1.00 96.69 75 PHE A C 1
ATOM 619 O O . PHE A 1 75 ? -12.236 0.234 1.645 1.00 96.69 75 PHE A O 1
ATOM 626 N N . ARG A 1 76 ? -11.293 -1.013 3.239 1.00 93.75 76 ARG A N 1
ATOM 627 C CA . ARG A 1 76 ? -12.270 -0.629 4.268 1.00 93.75 76 ARG A CA 1
ATOM 628 C C . ARG A 1 76 ? -11.553 -0.185 5.526 1.00 93.75 76 ARG A C 1
ATOM 630 O O . ARG A 1 76 ? -10.791 -0.950 6.105 1.00 93.75 76 ARG A O 1
ATOM 637 N N . TYR A 1 77 ? -11.801 1.058 5.924 1.00 90.31 77 TYR A N 1
ATOM 638 C CA . TYR A 1 77 ? -11.258 1.589 7.163 1.00 90.31 77 TYR A CA 1
ATOM 639 C C . TYR A 1 77 ? -11.849 0.828 8.350 1.00 90.31 77 TYR A C 1
ATOM 641 O O . TYR A 1 77 ? -13.065 0.640 8.421 1.00 90.31 77 TYR A O 1
ATOM 649 N N . MET A 1 78 ? -10.985 0.427 9.273 1.00 82.06 78 MET A N 1
ATOM 650 C CA . MET A 1 78 ? -11.340 -0.085 10.585 1.00 82.06 78 MET A CA 1
ATOM 651 C C . MET A 1 78 ? -10.725 0.846 11.633 1.00 82.06 78 MET A C 1
ATOM 653 O O . MET A 1 78 ? -9.496 0.975 11.663 1.00 82.06 78 MET A O 1
ATOM 657 N N . PRO A 1 79 ? -11.543 1.532 12.453 1.00 67.75 79 PRO A N 1
ATOM 658 C CA . PRO A 1 79 ? -11.026 2.321 13.565 1.00 67.75 79 PRO A CA 1
ATOM 659 C C . PRO A 1 79 ? -10.264 1.429 14.548 1.00 67.75 79 PRO A C 1
ATOM 661 O O . PRO A 1 79 ? -10.443 0.209 14.546 1.00 67.75 79 PRO A O 1
ATOM 664 N N . ASP A 1 80 ? -9.404 2.052 15.354 1.00 56.44 80 ASP A N 1
ATOM 665 C CA . ASP A 1 80 ? -8.572 1.354 16.330 1.00 56.44 80 ASP A CA 1
ATOM 666 C C . ASP A 1 80 ? -9.431 0.434 17.206 1.00 56.44 80 ASP A C 1
ATOM 668 O O . ASP A 1 80 ? -10.383 0.864 17.858 1.00 56.44 80 ASP A O 1
ATOM 672 N N . LEU A 1 81 ? -9.101 -0.855 17.165 1.00 52.53 81 LEU A N 1
ATOM 673 C CA . LEU A 1 81 ? -9.703 -1.883 18.001 1.00 52.53 81 LEU A CA 1
ATOM 674 C C . LEU A 1 81 ? -9.228 -1.632 19.441 1.00 52.53 81 LEU A C 1
ATOM 676 O O . LEU A 1 81 ? -8.049 -1.821 19.747 1.00 52.53 81 LEU A O 1
ATOM 680 N N . GLU A 1 82 ? -10.106 -1.150 20.319 1.00 48.16 82 GLU A N 1
ATOM 681 C CA . GLU A 1 82 ? -9.793 -0.970 21.739 1.00 48.16 82 GLU A CA 1
ATOM 682 C C . GLU A 1 82 ? -10.037 -2.281 22.511 1.00 48.16 82 GLU A C 1
ATOM 684 O O . GLU A 1 82 ? -11.112 -2.866 22.446 1.00 48.16 82 GLU A O 1
ATOM 689 N N . GLY A 1 83 ? -9.056 -2.739 23.299 1.00 50.56 83 GLY A N 1
ATOM 690 C CA . GLY A 1 83 ? -9.239 -3.857 24.238 1.00 50.56 83 GLY A CA 1
ATOM 691 C C . GLY A 1 83 ? -9.117 -5.267 23.635 1.00 50.56 83 GLY A C 1
ATOM 692 O O . GLY A 1 83 ? -8.171 -5.551 22.900 1.00 50.56 83 GLY A O 1
ATOM 693 N N . GLU A 1 84 ? -10.032 -6.167 24.024 1.00 42.44 84 GLU A N 1
ATOM 694 C CA . GLU A 1 84 ? -10.069 -7.606 23.669 1.00 42.44 84 GLU A CA 1
ATOM 695 C C . GLU A 1 84 ? -10.254 -7.871 22.158 1.00 42.44 84 GLU A C 1
ATOM 697 O O . GLU A 1 84 ? -10.054 -8.989 21.688 1.00 42.44 84 GLU A O 1
ATOM 702 N N . ASP A 1 85 ? -10.524 -6.835 21.363 1.00 46.00 85 ASP A N 1
ATOM 703 C CA . ASP A 1 85 ? -10.708 -6.925 19.911 1.00 46.00 85 ASP A CA 1
ATOM 704 C C . ASP A 1 85 ? -9.396 -7.142 19.123 1.00 46.00 85 ASP A C 1
ATOM 706 O O . ASP A 1 85 ? -9.419 -7.482 17.939 1.00 46.00 85 ASP A O 1
ATOM 710 N N . LEU A 1 86 ? -8.232 -7.020 19.776 1.00 42.12 86 LEU A N 1
ATOM 711 C CA . LEU A 1 86 ? -6.934 -7.451 19.230 1.00 42.12 86 LEU A CA 1
ATOM 712 C C . LEU A 1 86 ? -6.679 -8.963 19.378 1.00 42.12 86 LEU A C 1
ATOM 714 O O . LEU A 1 86 ? -5.661 -9.459 18.889 1.00 42.12 86 LEU A O 1
ATOM 718 N N . GLU A 1 87 ? -7.593 -9.699 20.018 1.00 40.53 87 GLU A N 1
ATOM 719 C CA . GLU A 1 87 ? -7.486 -11.135 20.288 1.00 40.53 87 GLU A CA 1
ATOM 720 C C . GLU A 1 87 ? -8.602 -11.948 19.615 1.00 40.53 87 GLU A C 1
ATOM 722 O O . GLU A 1 87 ? -9.069 -12.954 20.138 1.00 40.53 87 GLU A O 1
ATOM 727 N N . ILE A 1 88 ? -9.006 -11.567 18.400 1.00 40.78 88 ILE A N 1
ATOM 728 C CA . ILE A 1 88 ? -9.879 -12.413 17.576 1.00 40.78 88 ILE A CA 1
ATOM 729 C C . ILE A 1 88 ? -9.086 -13.000 16.408 1.00 40.78 88 ILE A C 1
ATOM 731 O O . ILE A 1 88 ? -9.303 -12.718 15.232 1.00 40.78 88 ILE A O 1
ATOM 735 N N . ALA A 1 89 ? -8.156 -13.886 16.759 1.00 41.62 89 ALA A N 1
ATOM 736 C CA . ALA A 1 89 ? -7.800 -15.015 15.911 1.00 41.62 89 ALA A CA 1
ATOM 737 C C . ALA A 1 89 ? -8.738 -16.184 16.255 1.00 41.62 89 ALA A C 1
ATOM 739 O O . ALA A 1 89 ? -8.317 -17.176 16.839 1.00 41.62 89 ALA A O 1
ATOM 740 N N . THR A 1 90 ? -10.027 -16.057 15.932 1.00 39.97 90 THR A N 1
ATOM 741 C CA . THR A 1 90 ? -10.972 -17.186 15.960 1.00 39.97 90 THR A CA 1
ATOM 742 C C . THR A 1 90 ? -11.459 -17.460 14.543 1.00 39.97 90 THR A C 1
ATOM 744 O O . THR A 1 90 ? -12.567 -17.108 14.165 1.00 39.97 90 THR A O 1
ATOM 747 N N . ASP A 1 91 ? -10.575 -18.029 13.720 1.00 49.47 91 ASP A N 1
ATOM 748 C CA . ASP A 1 91 ? -10.834 -18.679 12.422 1.00 49.47 91 ASP A CA 1
ATOM 749 C C . ASP A 1 91 ? -11.609 -17.914 11.315 1.00 49.47 91 ASP A C 1
ATOM 751 O O . ASP A 1 91 ? -11.634 -18.379 10.179 1.00 49.47 91 ASP A O 1
ATOM 755 N N . ASN A 1 92 ? -12.174 -16.726 11.568 1.00 51.84 92 ASN A N 1
ATOM 756 C CA . ASN A 1 92 ? -13.132 -16.052 10.679 1.00 51.84 92 ASN A CA 1
ATOM 757 C C . ASN A 1 92 ? -12.891 -14.545 10.477 1.00 51.84 92 ASN A C 1
ATOM 759 O O . ASN A 1 92 ? -13.644 -13.914 9.733 1.00 51.84 92 ASN A O 1
ATOM 763 N N . ILE A 1 93 ? -11.870 -13.944 11.099 1.00 67.69 93 ILE A N 1
ATOM 764 C CA . ILE A 1 93 ? -11.572 -12.511 10.929 1.00 67.69 93 ILE A CA 1
ATOM 765 C C . ILE A 1 93 ? -10.351 -12.316 10.029 1.00 67.69 93 ILE A C 1
ATOM 767 O O . ILE A 1 93 ? -9.272 -12.857 10.271 1.00 67.69 93 ILE A O 1
ATOM 771 N N . ILE A 1 94 ? -10.536 -11.522 8.970 1.00 75.94 94 ILE A N 1
ATOM 772 C CA . ILE A 1 94 ? -9.458 -11.071 8.084 1.00 75.94 94 ILE A CA 1
ATOM 773 C C . ILE A 1 94 ? -8.605 -10.068 8.864 1.00 75.94 94 ILE A C 1
ATOM 775 O O . ILE A 1 94 ? -9.094 -9.009 9.257 1.00 75.94 94 ILE A O 1
ATOM 779 N N . LYS A 1 95 ? -7.326 -10.387 9.079 1.00 84.19 95 LYS A N 1
ATOM 780 C CA . LYS A 1 95 ? -6.392 -9.502 9.784 1.00 84.19 95 LYS A CA 1
ATOM 781 C C . LYS A 1 95 ? -6.179 -8.205 8.989 1.00 84.19 95 LYS A C 1
ATOM 783 O O . LYS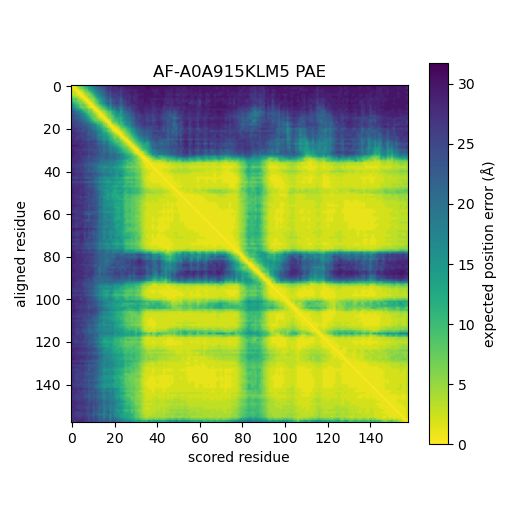 A 1 95 ? -5.896 -8.292 7.791 1.00 84.19 95 LYS A O 1
ATOM 788 N N . PRO A 1 96 ? -6.256 -7.017 9.614 1.00 89.19 96 PRO A N 1
ATOM 789 C CA . PRO A 1 96 ? -6.087 -5.756 8.900 1.00 89.19 96 PRO A CA 1
ATOM 790 C C . PRO A 1 96 ? -4.679 -5.538 8.358 1.00 89.19 96 PRO A C 1
ATOM 792 O O . PRO A 1 96 ? -3.699 -6.064 8.886 1.00 89.19 96 PRO A O 1
ATOM 795 N N . LEU A 1 97 ? -4.598 -4.660 7.359 1.00 93.44 97 LEU A N 1
ATOM 796 C CA . LEU A 1 97 ? -3.409 -3.890 7.027 1.00 93.44 97 LEU A CA 1
ATOM 797 C C . LEU A 1 97 ? -3.212 -2.766 8.050 1.00 93.44 97 LEU A C 1
ATOM 799 O O . LEU A 1 97 ? -4.060 -1.887 8.199 1.00 93.44 97 LEU A O 1
ATOM 803 N N . ILE A 1 98 ? -2.062 -2.755 8.707 1.00 91.94 98 ILE A N 1
ATOM 804 C CA . ILE A 1 98 ? -1.678 -1.719 9.656 1.00 91.94 98 ILE A CA 1
ATOM 805 C C . ILE A 1 98 ? -0.760 -0.710 8.969 1.00 91.94 98 ILE A C 1
ATOM 807 O O . ILE A 1 98 ? 0.352 -1.048 8.562 1.00 91.94 98 ILE A O 1
ATOM 811 N N . ILE A 1 99 ? -1.221 0.536 8.855 1.00 93.69 99 ILE A N 1
ATOM 812 C CA . ILE A 1 99 ? -0.485 1.643 8.239 1.00 93.69 99 ILE A CA 1
ATOM 813 C C . ILE A 1 99 ? 0.191 2.469 9.337 1.00 93.69 99 ILE A C 1
ATOM 815 O O . ILE A 1 99 ? -0.478 2.980 10.235 1.00 93.69 99 ILE A O 1
ATOM 819 N N . THR A 1 100 ? 1.519 2.594 9.288 1.00 92.19 100 THR A N 1
ATOM 820 C CA . THR A 1 100 ? 2.308 3.173 10.391 1.00 92.19 100 THR A CA 1
ATOM 821 C C . THR A 1 100 ? 3.621 3.814 9.914 1.00 92.19 100 THR A C 1
ATOM 823 O O . THR A 1 100 ? 4.035 3.629 8.773 1.00 92.19 100 THR A O 1
ATOM 826 N N . ARG A 1 101 ? 4.293 4.582 10.778 1.00 89.06 101 ARG A N 1
ATOM 827 C CA . ARG A 1 101 ? 5.529 5.352 10.533 1.00 89.06 101 ARG A CA 1
ATOM 828 C C . ARG A 1 101 ? 6.733 4.793 11.290 1.00 89.06 101 ARG A C 1
ATOM 830 O O . ARG A 1 101 ? 7.610 5.537 11.726 1.00 89.06 101 ARG A O 1
ATOM 837 N N . ARG A 1 102 ? 6.785 3.477 11.498 1.00 81.19 102 ARG A N 1
ATOM 838 C CA . ARG A 1 102 ? 7.816 2.857 12.351 1.00 81.19 102 ARG A CA 1
ATOM 839 C C . ARG A 1 102 ? 9.227 2.909 11.773 1.00 81.19 102 ARG A C 1
ATOM 841 O O . ARG A 1 102 ? 10.186 2.768 12.530 1.00 81.19 102 ARG A O 1
ATOM 848 N N . ARG A 1 103 ? 9.377 3.122 10.461 1.00 77.81 103 ARG A N 1
ATOM 849 C CA . ARG A 1 103 ? 10.688 3.168 9.805 1.00 77.81 103 ARG A CA 1
ATOM 850 C C . ARG A 1 103 ? 11.126 4.600 9.485 1.00 77.81 103 ARG A C 1
ATOM 852 O O . ARG A 1 103 ? 10.508 5.258 8.655 1.00 77.81 103 ARG A O 1
ATOM 859 N N . PRO A 1 104 ? 12.227 5.089 10.086 1.00 74.19 104 PRO A N 1
ATOM 860 C CA . PRO A 1 104 ? 12.653 6.481 9.929 1.00 74.19 104 PRO A CA 1
ATOM 861 C C . PRO A 1 104 ? 13.358 6.791 8.600 1.00 74.19 104 PRO A C 1
ATOM 863 O O . PRO A 1 104 ? 13.505 7.966 8.264 1.00 74.19 104 PRO A O 1
ATOM 866 N N . PHE A 1 105 ? 13.808 5.782 7.843 1.00 77.94 105 PHE A N 1
ATOM 867 C CA . PHE A 1 105 ? 14.674 5.986 6.666 1.00 77.94 105 PHE A CA 1
ATOM 868 C C . PHE A 1 105 ? 14.209 5.287 5.384 1.00 77.94 105 PHE A C 1
ATOM 870 O O . PHE A 1 105 ? 14.712 5.605 4.312 1.00 77.94 105 PHE A O 1
ATOM 877 N N . ASN A 1 106 ? 13.266 4.353 5.462 1.00 84.94 106 ASN A N 1
ATOM 878 C CA . ASN A 1 106 ? 12.766 3.610 4.307 1.00 84.94 106 ASN A CA 1
ATOM 879 C C . ASN A 1 106 ? 11.271 3.315 4.454 1.00 84.94 106 A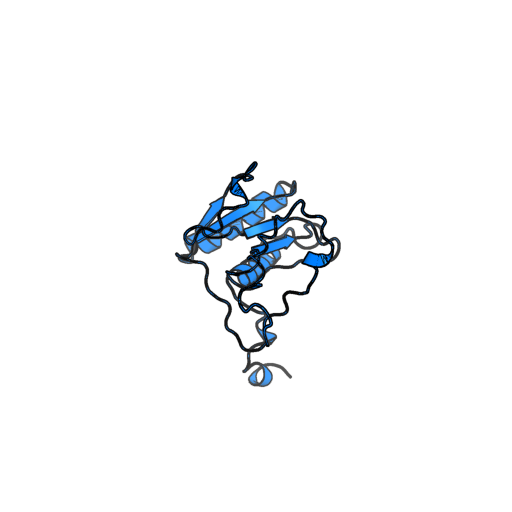SN A C 1
ATOM 881 O O . ASN A 1 106 ? 10.657 3.652 5.465 1.00 84.94 106 ASN A O 1
ATOM 885 N N . ASN A 1 107 ? 10.707 2.709 3.414 1.00 91.94 107 ASN A N 1
ATOM 886 C CA . ASN A 1 107 ? 9.340 2.212 3.405 1.00 91.94 107 ASN A CA 1
ATOM 887 C C . ASN A 1 107 ? 9.369 0.687 3.370 1.00 91.94 107 ASN A C 1
ATOM 889 O O . ASN A 1 107 ? 10.316 0.092 2.852 1.00 91.94 107 ASN A O 1
ATOM 893 N N . TYR A 1 108 ? 8.323 0.066 3.892 1.00 92.56 108 TYR A N 1
ATOM 894 C CA . TYR A 1 108 ? 8.145 -1.376 3.870 1.00 92.56 108 TYR A CA 1
ATOM 895 C C . TYR A 1 108 ? 6.661 -1.714 3.704 1.00 92.56 108 TYR A C 1
ATOM 897 O O . TYR A 1 108 ? 5.795 -1.019 4.229 1.00 92.56 108 TYR A O 1
ATOM 905 N N . ALA A 1 109 ? 6.363 -2.773 2.959 1.00 93.38 109 ALA A N 1
ATOM 906 C CA . ALA A 1 109 ? 5.029 -3.348 2.888 1.00 93.38 109 ALA A CA 1
ATOM 907 C C . ALA A 1 109 ? 5.137 -4.870 2.897 1.00 93.38 109 ALA A C 1
ATOM 909 O O . ALA A 1 109 ? 6.022 -5.431 2.247 1.00 93.38 109 ALA A O 1
ATOM 910 N N . SER A 1 110 ? 4.222 -5.531 3.606 1.00 92.62 110 SER A N 1
ATOM 911 C CA . SER A 1 110 ? 4.025 -6.974 3.461 1.00 92.62 110 SER A CA 1
ATOM 912 C C . SER A 1 110 ? 3.687 -7.304 2.005 1.00 92.62 110 SER A C 1
ATOM 914 O O . SER A 1 110 ? 2.935 -6.570 1.366 1.00 92.62 110 SER A O 1
ATOM 916 N N . ILE A 1 111 ? 4.222 -8.412 1.484 1.00 92.31 111 ILE A N 1
ATOM 917 C CA . ILE A 1 111 ? 3.906 -8.877 0.130 1.00 92.31 111 ILE A CA 1
ATOM 918 C C . ILE A 1 111 ? 2.715 -9.842 0.196 1.00 92.31 111 ILE A C 1
ATOM 920 O O . ILE A 1 111 ? 2.882 -11.014 0.533 1.00 92.31 111 ILE A O 1
ATOM 924 N N . GLY A 1 112 ? 1.519 -9.350 -0.136 1.00 93.38 112 GLY A N 1
ATOM 925 C CA . GLY A 1 112 ? 0.262 -10.104 -0.049 1.00 93.38 112 GLY A CA 1
ATOM 926 C C . GLY A 1 112 ? -0.292 -10.220 1.374 1.00 93.38 112 GLY A C 1
ATOM 927 O O . GLY A 1 112 ? 0.066 -9.441 2.258 1.00 93.38 112 GLY A O 1
ATOM 928 N N . TYR A 1 113 ? -1.188 -11.189 1.580 1.00 92.50 113 TYR A N 1
ATOM 929 C CA . TYR A 1 113 ? -1.832 -11.455 2.865 1.00 92.50 113 TYR A CA 1
ATOM 930 C C . TYR A 1 113 ? -1.043 -12.473 3.697 1.00 92.50 113 TYR A C 1
ATOM 932 O O . TYR A 1 113 ? -0.812 -13.605 3.271 1.00 92.50 113 TYR A O 1
ATOM 940 N N . ASP A 1 114 ? -0.671 -12.092 4.916 1.00 87.06 114 ASP A N 1
ATOM 941 C CA . ASP A 1 114 ? -0.050 -12.979 5.896 1.00 87.06 114 ASP A CA 1
ATOM 942 C C . ASP A 1 114 ? -1.096 -13.520 6.885 1.00 87.06 114 ASP A C 1
ATOM 944 O O . ASP A 1 114 ? -1.601 -12.818 7.763 1.00 87.06 114 ASP A O 1
ATOM 948 N N . HIS A 1 115 ? -1.403 -14.814 6.761 1.00 81.56 115 HIS A N 1
ATOM 949 C CA . HIS A 1 115 ? -2.319 -15.522 7.658 1.00 81.56 115 HIS A CA 1
ATOM 950 C C . HIS A 1 115 ? -1.768 -15.665 9.085 1.00 81.56 115 HIS A C 1
ATOM 952 O O . HIS A 1 115 ? -2.534 -15.727 10.049 1.00 81.56 115 HIS A O 1
ATOM 958 N N . GLN A 1 116 ? -0.447 -15.753 9.239 1.00 75.06 116 GLN A N 1
ATOM 959 C CA . GLN A 1 116 ? 0.206 -16.092 10.505 1.00 75.06 116 GLN A CA 1
ATOM 960 C C . GLN A 1 116 ? 0.684 -14.834 11.223 1.00 75.06 116 GLN A C 1
ATOM 962 O O . GLN A 1 116 ? 0.398 -14.663 12.409 1.00 75.06 116 GLN A O 1
ATOM 967 N N . GLY A 1 117 ? 1.340 -13.935 10.496 1.00 72.25 117 GLY A N 1
ATOM 968 C CA . GLY A 1 117 ? 1.805 -12.647 10.989 1.00 72.25 117 GLY A CA 1
ATOM 969 C C . GLY A 1 117 ? 0.732 -11.561 10.977 1.00 72.25 117 GLY A C 1
ATOM 970 O O . GLY A 1 117 ? -0.470 -11.829 11.082 1.00 72.25 117 GLY A O 1
ATOM 971 N N . GLY A 1 118 ? 1.204 -10.319 10.907 1.00 81.06 118 GLY A N 1
ATOM 972 C CA . GLY A 1 118 ? 0.396 -9.129 10.657 1.00 81.06 118 GLY A CA 1
ATOM 973 C C . GLY A 1 118 ? 0.688 -8.577 9.263 1.00 81.06 118 GLY A C 1
ATOM 974 O O . GLY A 1 118 ? 1.760 -8.815 8.705 1.00 81.06 118 GLY A O 1
ATOM 975 N N . ASN A 1 119 ? -0.255 -7.820 8.710 1.00 89.69 119 ASN A N 1
ATOM 976 C CA . ASN A 1 119 ? -0.076 -7.143 7.430 1.00 89.69 119 ASN A CA 1
ATOM 977 C C . ASN A 1 119 ? 0.326 -5.696 7.700 1.00 89.69 119 ASN A C 1
ATOM 979 O O . ASN A 1 119 ? -0.406 -4.978 8.377 1.00 89.69 119 ASN A O 1
ATOM 983 N N . TRP A 1 120 ? 1.469 -5.257 7.180 1.00 92.31 120 TRP A N 1
ATOM 984 C CA . TRP A 1 120 ? 2.039 -3.954 7.520 1.00 92.31 120 TRP A CA 1
ATOM 985 C C . TRP A 1 120 ? 2.282 -3.112 6.274 1.00 92.31 120 TRP A C 1
ATOM 987 O O . TRP A 1 120 ? 2.734 -3.620 5.250 1.00 92.31 120 TRP A O 1
ATOM 997 N N . LEU A 1 121 ? 2.013 -1.815 6.393 1.00 94.94 121 LEU A N 1
ATOM 998 C CA . LEU A 1 121 ? 2.404 -0.771 5.455 1.00 94.94 121 LEU A CA 1
ATOM 999 C C . LEU A 1 121 ? 3.115 0.327 6.251 1.00 94.94 121 LEU A C 1
ATOM 1001 O O . LEU A 1 121 ? 2.493 1.198 6.859 1.00 94.94 121 LEU A O 1
ATOM 1005 N N . GLU A 1 122 ? 4.438 0.255 6.278 1.00 94.06 122 GLU A N 1
ATOM 1006 C CA . GLU A 1 122 ? 5.295 1.180 7.008 1.00 94.06 122 GLU A CA 1
ATOM 1007 C C . GLU A 1 122 ? 5.796 2.257 6.044 1.00 94.06 122 GLU A C 1
ATOM 1009 O O . GLU A 1 122 ? 6.604 1.981 5.154 1.00 94.06 122 GLU A O 1
ATOM 1014 N N . ILE A 1 123 ? 5.303 3.486 6.199 1.00 93.88 123 ILE A N 1
ATOM 1015 C CA . ILE A 1 123 ? 5.606 4.599 5.298 1.00 93.88 123 ILE A CA 1
ATOM 1016 C C . ILE A 1 123 ? 6.333 5.710 6.040 1.00 93.88 123 ILE A C 1
ATOM 1018 O O . ILE A 1 123 ? 5.826 6.267 7.014 1.00 93.88 123 ILE A O 1
ATOM 1022 N N . ASN A 1 124 ? 7.482 6.096 5.495 1.00 93.50 124 ASN A N 1
ATOM 1023 C CA . ASN A 1 124 ? 8.104 7.376 5.767 1.00 93.50 124 ASN A CA 1
ATOM 1024 C C . ASN A 1 124 ? 7.604 8.400 4.744 1.00 93.50 124 ASN A C 1
ATOM 1026 O O . ASN A 1 124 ? 8.061 8.463 3.600 1.00 93.50 12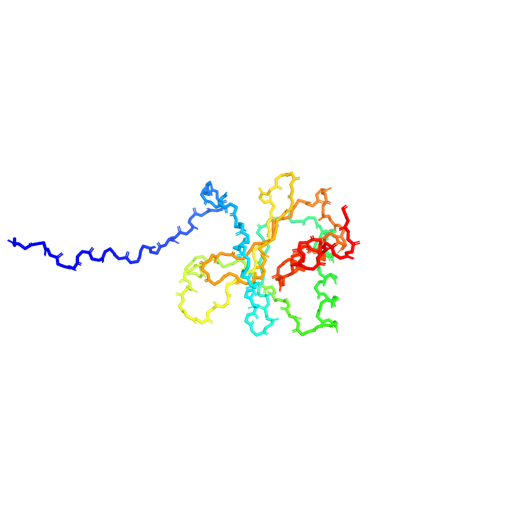4 ASN A O 1
ATOM 1030 N N . GLU A 1 125 ? 6.679 9.254 5.166 1.00 90.12 125 GLU A N 1
ATOM 1031 C CA . GLU A 1 125 ? 6.068 10.257 4.304 1.00 90.12 125 GLU A CA 1
ATOM 1032 C C . GLU A 1 125 ? 7.082 11.275 3.771 1.00 90.12 125 GLU A C 1
ATOM 1034 O O . GLU A 1 125 ? 6.858 11.868 2.726 1.00 90.12 125 GLU A O 1
ATOM 1039 N N . LYS A 1 126 ? 8.228 11.481 4.431 1.00 90.12 126 LYS A N 1
ATOM 1040 C CA . LYS A 1 126 ? 9.231 12.441 3.939 1.00 90.12 126 LYS A CA 1
ATOM 1041 C C . LYS A 1 126 ? 9.831 12.012 2.601 1.00 90.12 126 LYS A C 1
ATOM 1043 O O . LYS A 1 126 ? 10.284 12.863 1.843 1.00 90.12 126 LYS A O 1
ATOM 1048 N N . VAL A 1 127 ? 9.828 10.708 2.320 1.00 89.19 127 VAL A N 1
ATOM 1049 C CA . VAL A 1 127 ? 10.337 10.122 1.071 1.00 89.19 127 VAL A CA 1
ATOM 1050 C C . VAL A 1 127 ? 9.234 9.497 0.214 1.00 89.19 127 VAL A C 1
ATOM 1052 O O . VAL A 1 127 ? 9.447 9.268 -0.970 1.00 89.19 127 VAL A O 1
ATOM 1055 N N . CYS A 1 128 ? 8.059 9.228 0.788 1.00 91.19 128 CYS A N 1
ATOM 1056 C CA . CYS A 1 128 ? 6.956 8.522 0.140 1.00 91.19 128 CYS A CA 1
ATOM 1057 C C . CYS A 1 128 ? 5.605 9.161 0.479 1.00 91.19 128 CYS A C 1
ATOM 1059 O O . CYS A 1 128 ? 4.751 8.566 1.133 1.00 91.19 128 CYS A O 1
ATOM 1061 N N . ILE A 1 129 ? 5.420 10.415 0.065 1.00 94.19 129 ILE A N 1
ATOM 1062 C CA . ILE A 1 129 ? 4.130 11.109 0.203 1.00 94.19 129 ILE A CA 1
ATOM 1063 C C . ILE A 1 129 ? 3.320 11.116 -1.084 1.00 94.19 129 ILE A C 1
ATOM 1065 O O . ILE A 1 129 ? 2.112 11.326 -1.033 1.00 94.19 129 ILE A O 1
ATOM 1069 N N . ASP A 1 130 ? 3.963 10.953 -2.239 1.00 95.88 130 ASP A N 1
ATOM 1070 C CA . ASP A 1 130 ? 3.282 11.054 -3.523 1.00 95.88 130 ASP A CA 1
ATOM 1071 C C . ASP A 1 130 ? 2.481 9.792 -3.878 1.00 95.88 130 ASP A C 1
ATOM 1073 O O . ASP A 1 130 ? 2.685 8.702 -3.342 1.00 95.88 130 ASP A O 1
ATOM 1077 N N . GLU A 1 131 ? 1.535 9.967 -4.800 1.00 97.06 131 GLU A N 1
ATOM 1078 C CA . GLU A 1 131 ? 0.631 8.905 -5.248 1.00 97.06 131 GLU A CA 1
ATOM 1079 C C . GLU A 1 131 ? 1.390 7.737 -5.899 1.00 97.06 131 GLU A C 1
ATOM 1081 O O . GLU A 1 131 ? 0.963 6.596 -5.776 1.00 97.06 131 GLU A O 1
ATOM 1086 N N . LYS A 1 132 ? 2.536 7.981 -6.553 1.00 97.00 132 LYS A N 1
ATOM 1087 C CA . LYS A 1 132 ? 3.303 6.923 -7.232 1.00 97.00 132 LYS A CA 1
ATOM 1088 C C . LYS A 1 132 ? 3.944 5.987 -6.217 1.00 97.00 132 LYS A C 1
ATOM 1090 O O . LYS A 1 132 ? 3.849 4.771 -6.363 1.00 97.00 132 LYS A O 1
ATOM 1095 N N . CYS A 1 133 ? 4.572 6.553 -5.192 1.00 96.75 133 CYS A N 1
ATOM 1096 C CA . CYS A 1 133 ? 5.199 5.776 -4.139 1.00 96.75 133 CYS A CA 1
ATOM 1097 C C . CYS A 1 133 ? 4.150 5.009 -3.325 1.00 96.75 133 CYS A C 1
ATOM 1099 O O . CYS A 1 133 ? 4.300 3.810 -3.113 1.00 96.75 133 CYS A O 1
ATOM 1101 N N . ILE A 1 134 ? 3.038 5.649 -2.951 1.00 98.00 134 ILE A N 1
ATOM 1102 C CA . ILE A 1 134 ? 1.962 4.968 -2.216 1.00 98.00 134 ILE A CA 1
ATOM 1103 C C . ILE A 1 134 ? 1.356 3.833 -3.054 1.00 98.00 134 ILE A C 1
ATOM 1105 O O . ILE A 1 134 ? 1.172 2.731 -2.540 1.00 98.00 134 ILE A O 1
ATOM 1109 N N . MET A 1 135 ? 1.109 4.059 -4.349 1.00 98.38 135 MET A N 1
ATOM 1110 C CA . MET A 1 135 ? 0.636 3.023 -5.272 1.00 98.38 135 MET A CA 1
ATOM 1111 C C . MET A 1 135 ? 1.591 1.826 -5.319 1.00 98.38 135 MET A C 1
ATOM 1113 O O . MET A 1 135 ? 1.144 0.687 -5.220 1.00 98.38 135 MET A O 1
ATOM 1117 N N . HIS A 1 136 ? 2.900 2.076 -5.432 1.00 97.81 136 HIS A N 1
ATOM 1118 C CA . HIS A 1 136 ? 3.934 1.035 -5.418 1.00 97.81 136 HIS A CA 1
ATOM 1119 C C . HIS A 1 136 ? 3.867 0.193 -4.141 1.00 97.81 136 HIS A C 1
ATOM 1121 O O . HIS A 1 136 ? 3.835 -1.034 -4.199 1.00 97.81 136 HIS A O 1
ATOM 1127 N N . MET A 1 137 ? 3.775 0.841 -2.981 1.00 97.31 137 MET A N 1
ATOM 1128 C CA . MET A 1 137 ? 3.709 0.126 -1.708 1.00 97.31 137 MET A CA 1
ATOM 1129 C C . MET A 1 137 ? 2.403 -0.666 -1.555 1.00 97.31 137 MET A C 1
ATOM 1131 O O . MET A 1 137 ? 2.416 -1.777 -1.035 1.00 97.31 137 MET A O 1
ATOM 1135 N N . LEU A 1 138 ? 1.283 -0.154 -2.071 1.00 98.19 138 LEU A N 1
ATOM 1136 C CA . LEU A 1 138 ? 0.024 -0.901 -2.113 1.00 98.19 138 LEU A CA 1
ATOM 1137 C C . LEU A 1 138 ? 0.070 -2.084 -3.091 1.00 98.19 138 LEU A C 1
ATOM 1139 O O . LEU A 1 138 ? -0.545 -3.110 -2.819 1.00 98.19 138 LEU A O 1
ATOM 1143 N N . MET A 1 139 ? 0.823 -1.996 -4.192 1.00 98.00 139 MET A N 1
ATOM 1144 C CA . MET A 1 139 ? 1.058 -3.148 -5.074 1.00 98.00 139 MET A CA 1
ATOM 1145 C C . MET A 1 139 ? 1.801 -4.270 -4.340 1.00 98.00 139 MET A C 1
ATOM 1147 O O . MET A 1 139 ? 1.429 -5.435 -4.488 1.00 98.00 139 MET A O 1
ATOM 1151 N N . HIS A 1 140 ? 2.780 -3.937 -3.492 1.00 96.69 140 HIS A N 1
ATOM 1152 C CA . HIS A 1 140 ? 3.379 -4.924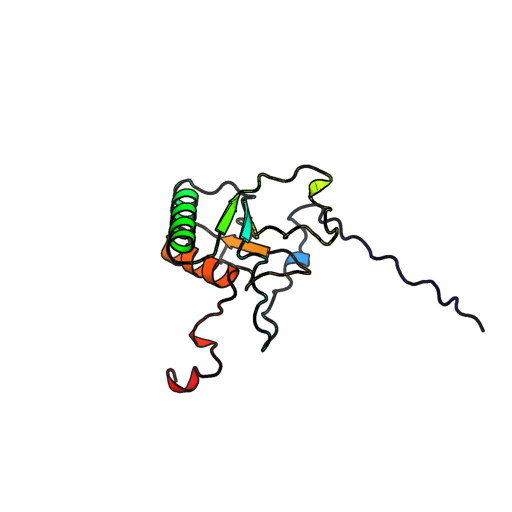 -2.592 1.00 96.69 140 HIS A CA 1
ATOM 1153 C C . HIS A 1 140 ? 2.331 -5.534 -1.667 1.00 96.69 140 HIS A C 1
ATOM 1155 O O . HIS A 1 140 ? 2.191 -6.755 -1.658 1.00 96.69 140 HIS A O 1
ATOM 1161 N N . THR A 1 141 ? 1.501 -4.718 -1.008 1.00 96.56 141 THR A N 1
ATOM 1162 C CA . THR A 1 141 ? 0.389 -5.218 -0.182 1.00 96.56 141 THR A CA 1
ATOM 1163 C C . THR A 1 141 ? -0.507 -6.205 -0.935 1.00 96.56 141 THR A C 1
ATOM 1165 O O . THR A 1 141 ? -0.983 -7.170 -0.346 1.00 96.56 141 THR A O 1
ATOM 1168 N N . LEU A 1 142 ? -0.710 -6.025 -2.243 1.00 96.56 142 LEU A N 1
ATOM 1169 C CA . LEU A 1 142 ? -1.492 -6.937 -3.087 1.00 96.56 142 LEU A CA 1
ATOM 1170 C C . LEU A 1 142 ? -0.762 -8.220 -3.511 1.00 96.56 142 LEU A C 1
ATOM 1172 O O . LEU A 1 142 ? -1.394 -9.120 -4.062 1.00 96.56 142 LEU A O 1
ATOM 1176 N N . GLY A 1 143 ? 0.538 -8.329 -3.251 1.00 94.31 143 GLY A N 1
ATOM 1177 C CA . GLY A 1 143 ? 1.342 -9.518 -3.530 1.00 94.31 143 GLY A CA 1
ATOM 1178 C C . GLY A 1 143 ? 2.281 -9.397 -4.726 1.00 94.31 143 GLY A C 1
ATOM 1179 O O . GLY A 1 143 ? 2.834 -10.410 -5.154 1.00 94.31 143 GLY A O 1
ATOM 1180 N N . PHE A 1 144 ? 2.466 -8.199 -5.282 1.00 94.06 144 PHE A N 1
ATOM 1181 C CA . PHE A 1 144 ? 3.432 -7.981 -6.355 1.00 94.06 144 PHE A CA 1
ATOM 1182 C C . PHE A 1 144 ? 4.822 -7.735 -5.775 1.00 94.06 144 PHE A C 1
ATOM 1184 O O . PHE A 1 144 ? 4.989 -6.916 -4.877 1.00 94.06 144 PHE A O 1
ATOM 1191 N N . ASP A 1 145 ? 5.825 -8.425 -6.305 1.00 92.00 145 ASP A N 1
ATOM 1192 C CA . ASP A 1 145 ? 7.228 -8.100 -6.051 1.00 92.00 145 ASP A CA 1
ATOM 1193 C C . ASP A 1 145 ? 7.733 -7.116 -7.123 1.00 92.00 145 ASP A C 1
ATOM 1195 O O . ASP A 1 145 ? 7.018 -6.762 -8.065 1.00 92.00 145 ASP A O 1
ATOM 1199 N N . HIS A 1 146 ? 8.967 -6.653 -6.987 1.00 93.56 146 HIS A N 1
ATOM 1200 C CA . HIS A 1 146 ? 9.605 -5.808 -7.982 1.00 93.56 146 HIS A CA 1
ATOM 1201 C C . HIS A 1 146 ? 9.725 -6.533 -9.331 1.00 93.56 146 HIS A C 1
ATOM 1203 O O . HIS A 1 146 ? 10.153 -7.679 -9.403 1.00 93.56 146 HIS A O 1
ATOM 1209 N N . GLU A 1 147 ? 9.439 -5.849 -10.438 1.00 94.50 147 GLU A N 1
ATOM 1210 C CA . GLU A 1 147 ? 9.429 -6.489 -11.767 1.00 94.50 147 GLU A CA 1
ATOM 1211 C C . GLU A 1 147 ? 10.778 -7.136 -12.133 1.00 94.50 147 GLU A C 1
ATOM 1213 O O . GLU A 1 147 ? 10.833 -8.211 -12.729 1.00 94.50 147 GLU A O 1
ATOM 1218 N N . HIS A 1 148 ? 11.887 -6.524 -11.711 1.00 91.88 148 HIS A N 1
ATOM 1219 C CA . HIS A 1 148 ? 13.229 -7.049 -11.957 1.00 91.88 148 HIS A CA 1
ATOM 1220 C C . HIS A 1 148 ? 13.562 -8.305 -11.139 1.00 91.88 148 HIS A C 1
ATOM 1222 O O . HIS A 1 148 ? 14.644 -8.841 -11.319 1.00 91.88 148 HIS A O 1
ATOM 1228 N N . VAL A 1 149 ? 12.699 -8.791 -10.239 1.00 88.25 149 VAL A N 1
ATOM 1229 C CA . VAL A 1 149 ? 12.920 -10.070 -9.537 1.00 88.25 149 VAL A CA 1
ATOM 1230 C C . VAL A 1 149 ? 12.219 -11.243 -10.218 1.00 88.25 149 VAL A C 1
ATOM 1232 O O . VAL A 1 149 ? 12.301 -12.377 -9.746 1.00 88.25 149 VAL A O 1
ATOM 1235 N N . ARG A 1 150 ? 11.537 -10.999 -11.342 1.00 88.56 150 ARG A N 1
ATOM 1236 C CA . ARG A 1 150 ? 10.876 -12.055 -12.103 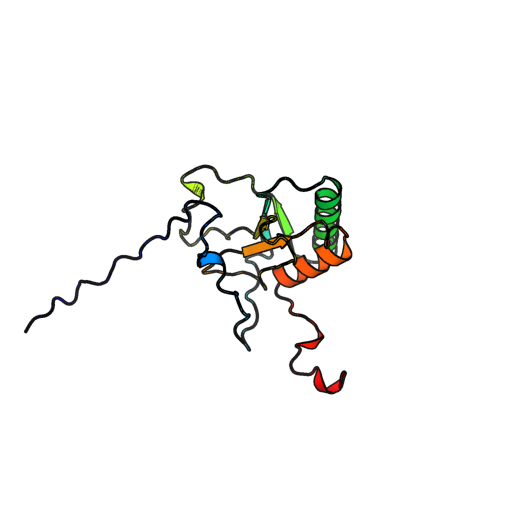1.00 88.56 150 ARG A CA 1
ATOM 1237 C C . ARG A 1 150 ? 11.845 -13.178 -12.491 1.00 88.56 150 ARG A C 1
ATOM 1239 O O . ARG A 1 150 ? 12.974 -12.894 -12.895 1.00 88.56 150 ARG A O 1
ATOM 1246 N N . PRO A 1 151 ? 11.392 -14.447 -12.488 1.00 89.12 151 PRO A N 1
ATOM 1247 C CA . PRO A 1 151 ? 12.231 -15.573 -12.898 1.00 89.12 151 PRO A CA 1
ATOM 1248 C C . PRO A 1 151 ? 12.750 -15.480 -14.340 1.00 89.12 151 PRO A C 1
ATOM 1250 O O . PRO A 1 151 ? 13.764 -16.086 -14.664 1.00 89.12 151 PRO A O 1
ATOM 1253 N N . ASP A 1 152 ? 12.061 -14.741 -15.215 1.00 92.62 152 ASP A N 1
ATOM 1254 C CA . ASP A 1 152 ? 12.443 -14.543 -16.614 1.00 92.62 152 ASP A CA 1
ATOM 1255 C C . ASP A 1 152 ? 13.170 -13.214 -16.881 1.00 92.62 152 ASP A C 1
ATOM 1257 O O . ASP A 1 152 ? 13.390 -12.889 -18.049 1.00 92.62 152 ASP A O 1
ATOM 1261 N N . ARG A 1 153 ? 13.571 -12.460 -15.841 1.00 95.56 153 ARG A N 1
ATOM 1262 C CA . ARG A 1 153 ? 14.190 -11.128 -15.992 1.00 95.56 153 ARG A CA 1
ATOM 1263 C C . ARG A 1 153 ? 15.432 -11.138 -16.889 1.00 95.56 153 ARG A C 1
ATOM 1265 O O . ARG A 1 153 ? 15.636 -10.184 -17.631 1.00 95.56 153 ARG A O 1
ATOM 1272 N N . ASP A 1 154 ? 16.231 -12.211 -16.838 1.00 95.62 154 ASP A N 1
ATOM 1273 C CA . ASP A 1 154 ? 17.543 -12.288 -17.500 1.00 95.62 154 ASP A CA 1
ATOM 1274 C C . ASP A 1 154 ? 17.391 -12.353 -19.040 1.00 95.62 154 ASP A C 1
ATOM 1276 O O . ASP A 1 154 ? 18.368 -12.353 -19.780 1.00 95.62 154 ASP A O 1
ATOM 1280 N N . LYS A 1 155 ? 16.147 -12.390 -19.549 1.00 96.88 155 LYS A N 1
ATOM 1281 C CA . LYS A 1 155 ? 15.813 -12.200 -20.970 1.00 96.88 155 LYS A CA 1
ATOM 1282 C C . LYS A 1 155 ? 15.685 -10.728 -21.387 1.00 96.88 155 LYS A C 1
ATOM 1284 O O . LYS A 1 155 ? 15.633 -10.458 -22.584 1.00 96.88 155 LYS A O 1
ATOM 1289 N N . TYR A 1 156 ? 15.565 -9.800 -20.437 1.00 96.06 156 TYR A N 1
ATOM 1290 C CA . TYR A 1 156 ? 15.204 -8.396 -20.686 1.00 96.06 156 TYR A CA 1
ATOM 1291 C C . TYR A 1 156 ? 16.218 -7.394 -20.125 1.00 96.06 156 TYR A C 1
ATOM 1293 O O . TYR A 1 156 ? 16.323 -6.287 -20.649 1.00 96.06 156 TYR A O 1
ATOM 1301 N N . ILE A 1 157 ? 16.941 -7.759 -19.065 1.00 92.19 157 ILE A N 1
ATOM 1302 C CA . ILE A 1 157 ? 17.938 -6.918 -18.394 1.00 92.19 157 ILE A CA 1
ATOM 1303 C C . ILE A 1 157 ? 19.219 -7.730 -18.153 1.00 92.19 157 ILE A C 1
ATOM 1305 O O . ILE A 1 157 ? 19.127 -8.920 -17.857 1.00 92.19 157 ILE A O 1
ATOM 1309 N N . ASN A 1 158 ? 20.382 -7.084 -18.305 1.00 80.38 158 ASN A N 1
ATOM 1310 C CA . ASN A 1 158 ? 21.721 -7.674 -18.151 1.00 80.38 158 ASN A CA 1
ATOM 1311 C C . ASN A 1 158 ? 22.441 -7.094 -16.935 1.00 80.38 158 ASN A C 1
ATOM 1313 O O . ASN A 1 158 ? 22.361 -5.854 -16.766 1.00 80.38 158 ASN A O 1
#

Organism: Romanomermis culicivorax (NCBI:txid13658)

Nearest PDB structures (foldseek):
  3edi-assembly1_A  TM=8.955E-01  e=5.758E-08  Homo sapiens
  3edg-assembly1_A  TM=8.558E-01  e=2.241E-08  Homo sapiens
  7dvb-assembly4_D  TM=6.244E-01  e=1.838E-02  Bacteroides thetaiotaomicron
  2vpn-assembly1_A  TM=4.735E-01  e=2.548E-01  Halomonas elongata
  1to0-assembly2_C  TM=4.653E-01  e=2.357E+00  Bacillus subtilis

Mean predicted aligned error: 11.43 Å